Protein AF-A0A433DKD0-F1 (afdb_monomer_lite)

Sequence (111 aa):
MGQHSSKKPRVTKKVSLFDKPLIQPPNRQQMQEQEKEQKQKQGNTPEVEPVPKGFKWIDGRGFSEKGSPVYLLPNDGSESQRLNRQHYQIRNYHVPLKEELTKGIKVLDVG

Radius of gyration: 30.5 Å; chains: 1; bounding box: 46×85×73 Å

pLDDT: mean 72.17, std 15.8, range [44.5, 94.31]

Organism: NCBI:txid994334

Secondary structure (DSSP, 8-state):
----------------TT-----PPPPHHHHHHHHHHHHTS--------PPPTTEEEETTEEEETTS-TT-----SHHHHHHHHHHHHHH-----S-HHHHHTTPPP----

Foldseek 3Di:
DDDDDDDDDDDDDDDDPPPDDDDDDDDPVVVVVVVVVVVVPPPDPDPPPPDPPQWDDDPNFIDGVPDDPVDPFGPDPVRVVVVVCCCVPVVPDDDPCVVVVVVPDDDDDDD

Structure (mmCIF, N/CA/C/O backbone):
data_AF-A0A433DKD0-F1
#
_entry.id   AF-A0A433DKD0-F1
#
loop_
_atom_site.group_PDB
_atom_site.id
_atom_site.type_symbol
_atom_site.label_atom_id
_atom_site.label_alt_id
_atom_site.label_comp_id
_atom_site.label_asym_id
_atom_site.label_entity_id
_atom_site.label_seq_id
_atom_site.pdbx_PDB_ins_code
_atom_site.Cartn_x
_atom_site.Cartn_y
_atom_site.Cartn_z
_atom_site.occupancy
_atom_site.B_iso_or_equiv
_atom_site.auth_seq_id
_atom_site.auth_comp_id
_atom_site.auth_asym_id
_atom_site.auth_atom_id
_atom_site.pdbx_PDB_model_num
ATOM 1 N N . MET A 1 1 ? -6.361 70.705 -15.878 1.00 49.12 1 MET A N 1
ATOM 2 C CA . MET A 1 1 ? -5.985 69.274 -15.843 1.00 49.12 1 MET A CA 1
ATOM 3 C C . MET A 1 1 ? -7.259 68.437 -15.866 1.00 49.12 1 MET A C 1
ATOM 5 O O . MET A 1 1 ? -7.839 68.198 -14.819 1.00 49.12 1 MET A O 1
ATOM 9 N N . GLY A 1 2 ? -7.751 68.080 -17.054 1.00 44.69 2 GLY A N 1
ATOM 10 C CA . GLY A 1 2 ? -8.930 67.222 -17.219 1.00 44.69 2 GLY A CA 1
ATOM 11 C C . GLY A 1 2 ? -8.487 65.849 -17.708 1.00 44.69 2 GLY A C 1
ATOM 12 O O . GLY A 1 2 ? -7.881 65.748 -18.770 1.00 44.69 2 GLY A O 1
ATOM 13 N N . GLN A 1 3 ? -8.722 64.810 -16.909 1.00 53.78 3 GLN A N 1
ATOM 14 C CA . GLN A 1 3 ? -8.399 63.433 -17.272 1.00 53.78 3 GLN A CA 1
ATOM 15 C C . GLN A 1 3 ? -9.494 62.867 -18.184 1.00 53.78 3 GLN A C 1
ATOM 17 O O . GLN A 1 3 ? -10.642 62.742 -17.764 1.00 53.78 3 GLN A O 1
ATOM 22 N N . HIS A 1 4 ? -9.145 62.475 -19.408 1.00 44.50 4 HIS A N 1
ATOM 23 C CA . HIS A 1 4 ? -10.010 61.650 -20.250 1.00 44.50 4 HIS A CA 1
ATOM 24 C C . HIS A 1 4 ? -9.572 60.186 -20.133 1.00 44.50 4 HIS A C 1
ATOM 26 O O . HIS A 1 4 ? -8.650 59.738 -20.809 1.00 44.50 4 HIS A O 1
ATOM 32 N N . SER A 1 5 ? -10.234 59.437 -19.248 1.00 52.34 5 SER A N 1
ATOM 33 C CA . SER A 1 5 ? -10.123 57.977 -19.165 1.00 52.34 5 SER A CA 1
ATOM 34 C C . SER A 1 5 ? -11.212 57.344 -20.035 1.00 52.34 5 SER A C 1
ATOM 36 O O . SER A 1 5 ? -12.395 57.368 -19.694 1.00 52.34 5 SER A O 1
ATOM 38 N N . SER A 1 6 ? -10.821 56.818 -21.197 1.00 53.25 6 SER A N 1
ATOM 39 C CA . SER A 1 6 ? -11.704 56.079 -22.105 1.00 53.25 6 SER A CA 1
ATOM 40 C C . SER A 1 6 ? -11.842 54.628 -21.631 1.00 53.25 6 SER A C 1
ATOM 42 O O . SER A 1 6 ? -10.903 53.836 -21.727 1.00 53.25 6 SER A O 1
ATOM 44 N N . LYS A 1 7 ? -13.012 54.262 -21.094 1.00 59.44 7 LYS A N 1
ATOM 45 C CA . LYS A 1 7 ? -13.356 52.869 -20.766 1.00 59.44 7 LYS A CA 1
ATOM 46 C C . LYS A 1 7 ? -13.784 52.143 -22.047 1.00 59.44 7 LYS A C 1
ATOM 48 O O . LYS A 1 7 ? -14.834 52.449 -22.602 1.00 59.44 7 LYS A O 1
ATOM 53 N N . LYS A 1 8 ? -13.005 51.156 -22.503 1.00 55.88 8 LYS A N 1
ATOM 54 C CA . LYS A 1 8 ? -13.429 50.246 -23.585 1.00 55.88 8 LYS A CA 1
ATOM 55 C C . LYS A 1 8 ? -14.427 49.202 -23.050 1.00 55.88 8 LYS A C 1
ATOM 57 O O . LYS A 1 8 ? -14.201 48.678 -21.957 1.00 55.88 8 LYS A O 1
ATOM 62 N N . PRO A 1 9 ? -15.493 48.849 -23.791 1.00 51.94 9 PRO A N 1
ATOM 63 C CA . PRO A 1 9 ? -16.419 47.801 -23.378 1.00 51.94 9 PRO A CA 1
ATOM 64 C C . PRO A 1 9 ? -15.797 46.402 -23.518 1.00 51.94 9 PRO A C 1
ATOM 66 O O . PRO A 1 9 ? -15.112 46.090 -24.494 1.00 51.94 9 PRO A O 1
ATOM 69 N N . ARG A 1 10 ? -16.058 45.541 -22.528 1.00 52.81 10 ARG A N 1
ATOM 70 C CA . ARG A 1 10 ? -15.652 44.129 -22.503 1.00 52.81 10 ARG A CA 1
ATOM 71 C C . ARG A 1 10 ? -16.623 43.315 -23.361 1.00 52.81 10 ARG A C 1
ATOM 73 O O . ARG A 1 10 ? -17.770 43.122 -22.971 1.00 52.81 10 ARG A O 1
ATOM 80 N N . VAL A 1 11 ? -16.167 42.829 -24.513 1.00 54.38 11 VAL A N 1
ATOM 81 C CA . VAL A 1 11 ? -16.941 41.906 -25.358 1.00 54.38 11 VAL A CA 1
ATOM 82 C C . VAL A 1 11 ? -17.010 40.546 -24.661 1.00 54.38 11 VAL A C 1
ATOM 84 O O . VAL A 1 11 ? -16.001 39.854 -24.528 1.00 54.38 11 VAL A O 1
ATOM 87 N N . THR A 1 12 ? -18.193 40.154 -24.197 1.00 58.81 12 THR A N 1
ATOM 88 C CA . THR A 1 12 ? -18.460 38.799 -23.707 1.00 58.81 12 THR A CA 1
ATOM 89 C C . THR A 1 12 ? -18.796 37.900 -24.894 1.00 58.81 12 THR A C 1
ATOM 91 O O . THR A 1 12 ? -19.854 38.013 -25.509 1.00 58.81 12 THR A O 1
ATOM 94 N N . LYS A 1 13 ? -17.885 36.984 -25.240 1.00 55.06 13 LYS A N 1
ATOM 95 C CA . LYS A 1 13 ? -18.185 35.908 -26.190 1.00 55.06 13 LYS A CA 1
ATOM 96 C C . LYS A 1 13 ? -19.106 34.902 -25.496 1.00 55.06 13 LYS A C 1
ATOM 98 O O . LYS A 1 13 ? -18.663 34.170 -24.616 1.00 55.06 13 LYS A O 1
ATOM 103 N N . LYS A 1 14 ? -20.387 34.877 -25.873 1.00 53.19 14 LYS A N 1
ATOM 104 C CA . LYS A 1 14 ? -21.274 33.746 -25.579 1.00 53.19 14 LYS A CA 1
ATOM 105 C C . LYS A 1 14 ? -20.797 32.571 -26.433 1.00 53.19 14 LYS A C 1
ATOM 107 O O . LYS A 1 14 ? -20.868 32.647 -27.654 1.00 53.19 14 LYS A O 1
ATOM 112 N N . VAL A 1 15 ? -20.259 31.528 -25.808 1.00 54.62 15 VAL A N 1
ATOM 113 C CA . VAL A 1 15 ? -19.904 30.283 -26.502 1.00 54.62 15 VAL A CA 1
ATOM 114 C C . VAL A 1 15 ? -21.176 29.440 -26.576 1.00 54.62 15 VAL A C 1
ATOM 116 O O . VAL A 1 15 ? -21.682 29.001 -25.543 1.00 54.62 15 VAL A O 1
ATOM 119 N N . SER A 1 16 ? -21.740 29.283 -27.775 1.00 56.78 16 SER A N 1
ATOM 120 C CA . SER A 1 16 ? -22.845 28.360 -28.044 1.00 56.78 16 SER A CA 1
ATOM 121 C C . SER A 1 16 ? -22.361 26.927 -27.823 1.00 56.78 16 SER A C 1
ATOM 123 O O . SER A 1 16 ? -21.366 26.487 -28.390 1.00 56.78 16 SER A O 1
ATOM 125 N N . LEU A 1 17 ? -23.063 26.183 -26.968 1.00 57.97 17 LEU A N 1
ATOM 126 C CA . LEU A 1 17 ? -22.712 24.809 -26.584 1.00 57.97 17 LEU A CA 1
ATOM 127 C C . LEU A 1 17 ? -23.030 23.767 -27.684 1.00 57.97 17 LEU A C 1
ATOM 129 O O . LEU A 1 17 ? -22.804 22.578 -27.479 1.00 57.97 17 LEU A O 1
ATOM 133 N N . PHE A 1 18 ? -23.549 24.197 -28.838 1.00 57.91 18 PHE A N 1
ATOM 134 C CA . PHE A 1 18 ? -24.193 23.322 -29.825 1.00 57.91 18 PHE A CA 1
ATOM 135 C C . PHE A 1 18 ? -23.480 23.190 -31.178 1.00 57.91 18 PHE A C 1
ATOM 137 O O . PHE A 1 18 ? -23.985 22.486 -32.043 1.00 57.91 18 PHE A O 1
ATOM 144 N N . ASP A 1 19 ? -22.276 23.743 -31.338 1.00 54.00 19 ASP A N 1
ATOM 145 C CA . ASP A 1 19 ? -21.507 23.639 -32.589 1.00 54.00 19 ASP A CA 1
ATOM 146 C C . ASP A 1 19 ? -20.319 22.668 -32.459 1.00 54.00 19 ASP A C 1
ATOM 148 O O . ASP A 1 19 ? -19.184 22.980 -32.818 1.00 54.00 19 ASP A O 1
ATOM 152 N N . LYS A 1 20 ? -20.549 21.475 -31.892 1.00 61.50 20 LYS A N 1
ATOM 153 C CA . LYS A 1 20 ? -19.544 20.400 -31.923 1.00 61.50 20 LYS A CA 1
ATOM 154 C C . LYS A 1 20 ? -19.708 19.608 -33.226 1.00 61.50 20 LYS A C 1
ATOM 156 O O . LYS A 1 20 ? -20.788 19.054 -33.433 1.00 61.50 20 LYS A O 1
ATOM 161 N N . PRO A 1 21 ? -18.684 19.508 -34.094 1.00 51.91 21 PRO A N 1
ATOM 162 C CA . PRO A 1 21 ? -18.783 18.671 -35.283 1.00 51.91 21 PRO A CA 1
ATOM 163 C C . PRO A 1 21 ? -18.950 17.204 -34.867 1.00 51.91 21 PRO A C 1
ATOM 165 O O . PRO A 1 21 ? -18.235 16.722 -33.985 1.00 51.91 21 PRO A O 1
ATOM 168 N N . LEU A 1 22 ? -19.891 16.495 -35.501 1.00 57.16 22 LEU A N 1
ATOM 169 C CA . LEU A 1 22 ? -19.981 15.040 -35.394 1.00 57.16 22 LEU A CA 1
ATOM 170 C C . LEU A 1 22 ? -18.659 14.440 -35.886 1.00 57.16 22 LEU A C 1
ATOM 172 O O . LEU A 1 22 ? -18.358 14.463 -37.079 1.00 57.16 22 LEU A O 1
ATOM 176 N N . ILE A 1 23 ? -17.866 13.922 -34.950 1.00 59.72 23 ILE A N 1
ATOM 177 C CA . ILE A 1 23 ? -16.663 13.147 -35.246 1.00 59.72 23 ILE A CA 1
ATOM 178 C C . ILE A 1 23 ? -17.138 11.871 -35.940 1.00 59.72 23 ILE A C 1
ATOM 180 O O . ILE A 1 23 ? -17.794 11.029 -35.327 1.00 59.72 23 ILE A O 1
ATOM 184 N N . GLN A 1 24 ? -16.862 11.760 -37.238 1.00 63.00 24 GLN A N 1
ATOM 185 C CA . GLN A 1 24 ? -17.152 10.546 -37.990 1.00 63.00 24 GLN A CA 1
ATOM 186 C C . GLN A 1 24 ? -16.276 9.408 -37.448 1.00 63.00 24 GLN A C 1
ATOM 188 O O . GLN A 1 24 ? -15.093 9.638 -37.173 1.00 63.00 24 GLN A O 1
ATOM 193 N N . PRO A 1 25 ? -16.823 8.191 -37.275 1.00 65.50 25 PRO A N 1
ATOM 194 C CA . PRO A 1 25 ? -16.010 7.048 -36.897 1.00 65.50 25 PRO A CA 1
ATOM 195 C C . PRO A 1 25 ? -14.946 6.793 -37.980 1.00 65.50 25 PRO A C 1
ATOM 197 O O . PRO A 1 25 ? -15.237 6.947 -39.170 1.00 65.50 25 PRO A O 1
ATOM 200 N N . PRO A 1 26 ? -13.714 6.424 -37.591 1.00 60.62 26 PRO A N 1
ATOM 201 C CA . PRO A 1 26 ? -12.634 6.187 -38.536 1.00 60.62 26 PRO A CA 1
ATOM 202 C C . PRO A 1 26 ? -13.001 5.071 -39.516 1.00 60.62 26 PRO A C 1
ATOM 204 O O . PRO A 1 26 ? -13.633 4.070 -39.166 1.00 60.62 26 PRO A O 1
ATOM 207 N N . ASN A 1 27 ? -12.608 5.266 -40.773 1.00 70.06 27 ASN A N 1
ATOM 208 C CA . ASN A 1 27 ? -12.952 4.370 -41.870 1.00 70.06 27 ASN A CA 1
ATOM 209 C C . ASN A 1 27 ? -12.287 2.995 -41.654 1.00 70.06 27 ASN A C 1
ATOM 211 O O . ASN A 1 27 ? -11.148 2.928 -41.201 1.00 70.06 27 ASN A O 1
ATOM 215 N N . ARG A 1 28 ? -12.949 1.881 -42.007 1.00 62.72 28 ARG A N 1
ATOM 216 C CA . ARG A 1 28 ? -12.452 0.501 -41.758 1.00 62.72 28 ARG A CA 1
ATOM 217 C C . ARG A 1 28 ? -11.028 0.246 -42.291 1.00 62.72 28 ARG A C 1
ATOM 219 O O . ARG A 1 28 ? -10.301 -0.557 -41.719 1.00 62.72 28 ARG A O 1
ATOM 226 N N . GLN A 1 29 ? -10.623 0.946 -43.349 1.00 61.75 29 GLN A N 1
ATOM 227 C CA . GLN A 1 29 ? -9.260 0.892 -43.891 1.00 61.75 29 GLN A CA 1
ATOM 228 C C . GLN A 1 29 ? -8.218 1.512 -42.937 1.00 61.75 29 GLN A C 1
ATOM 230 O O . GLN A 1 29 ? -7.140 0.953 -42.774 1.00 61.75 29 GLN A O 1
ATOM 235 N N . GLN A 1 30 ? -8.577 2.576 -42.210 1.00 58.97 30 GLN A N 1
ATOM 236 C CA . GLN A 1 30 ? -7.729 3.202 -41.187 1.00 58.97 30 GLN A CA 1
ATOM 237 C C . GLN A 1 30 ? -7.571 2.306 -39.950 1.00 58.97 30 GLN A C 1
ATOM 239 O O . GLN A 1 30 ? -6.510 2.302 -39.336 1.00 58.97 30 GLN A O 1
ATOM 244 N N . MET A 1 31 ? -8.580 1.490 -39.613 1.00 55.66 31 MET A N 1
ATOM 245 C CA . MET A 1 31 ? -8.424 0.478 -38.557 1.00 55.66 31 MET A CA 1
ATOM 246 C C . MET A 1 31 ? -7.436 -0.627 -38.954 1.00 55.66 31 MET A C 1
ATOM 248 O O . MET A 1 31 ? -6.692 -1.104 -38.107 1.00 55.66 31 MET A O 1
ATOM 252 N N . GLN A 1 32 ? -7.385 -1.005 -40.237 1.00 57.97 32 GLN A N 1
ATOM 253 C CA . GLN A 1 32 ? -6.463 -2.040 -40.722 1.00 57.97 32 GLN A CA 1
ATOM 254 C C . GLN A 1 32 ? -5.018 -1.539 -40.845 1.00 57.97 32 GLN A C 1
ATOM 256 O O . GLN A 1 32 ? -4.085 -2.310 -40.619 1.00 57.97 32 GLN A O 1
ATOM 261 N N . GLU A 1 33 ? -4.811 -0.262 -41.171 1.00 57.91 33 GLU A N 1
ATOM 262 C CA . GLU A 1 33 ? -3.482 0.364 -41.124 1.00 57.91 33 GLU A CA 1
ATOM 263 C C . GLU A 1 33 ? -2.990 0.536 -39.682 1.00 57.91 33 GLU A C 1
ATOM 265 O O . GLU A 1 33 ? -1.841 0.204 -39.399 1.00 57.91 33 GLU A O 1
ATOM 270 N N . GLN A 1 34 ? -3.869 0.917 -38.747 1.00 53.72 34 GLN A N 1
ATOM 271 C CA . GLN A 1 34 ? -3.539 0.960 -37.317 1.00 53.72 34 GLN A CA 1
ATOM 272 C C . GLN A 1 34 ? -3.262 -0.435 -36.737 1.00 53.72 34 GLN A C 1
ATOM 274 O O . GLN A 1 34 ? -2.346 -0.584 -35.931 1.00 53.72 34 GLN A O 1
ATOM 279 N N . GLU A 1 35 ? -3.982 -1.475 -37.171 1.00 56.78 35 GLU A N 1
ATOM 280 C CA . GLU A 1 35 ? -3.660 -2.862 -36.812 1.00 56.78 35 GLU A CA 1
ATOM 281 C C . GLU A 1 35 ? -2.332 -3.321 -37.423 1.00 56.78 35 GLU A C 1
ATOM 283 O O . GLU A 1 35 ? -1.578 -4.022 -36.752 1.00 56.78 35 GLU A O 1
ATOM 288 N N . LYS A 1 36 ? -1.990 -2.918 -38.656 1.00 53.53 36 LYS A N 1
ATOM 289 C CA . LYS A 1 36 ? -0.690 -3.246 -39.269 1.00 53.53 36 LYS A CA 1
ATOM 290 C C . LYS A 1 36 ? 0.480 -2.528 -38.593 1.00 53.53 36 LYS A C 1
ATOM 292 O O . LYS A 1 36 ? 1.504 -3.171 -38.374 1.00 53.53 36 LYS A O 1
ATOM 297 N N . GLU A 1 37 ? 0.325 -1.268 -38.187 1.00 51.81 37 GLU A N 1
ATOM 298 C CA . GLU A 1 37 ? 1.336 -0.563 -37.383 1.00 51.81 37 GLU A CA 1
ATOM 299 C C . GLU A 1 37 ? 1.446 -1.123 -35.956 1.00 51.81 37 GLU A C 1
ATOM 301 O O . GLU A 1 37 ? 2.547 -1.204 -35.407 1.00 51.81 37 GLU A O 1
ATOM 306 N N . GLN A 1 38 ? 0.342 -1.581 -35.355 1.00 50.50 38 GLN A N 1
ATOM 307 C CA . GLN A 1 38 ? 0.379 -2.245 -34.046 1.00 50.50 38 GLN A CA 1
ATOM 308 C C . GLN A 1 38 ? 0.978 -3.656 -34.115 1.00 50.50 38 GLN A C 1
ATOM 310 O O . GLN A 1 38 ? 1.652 -4.078 -33.174 1.00 50.50 38 GLN A O 1
ATOM 315 N N . LYS A 1 39 ? 0.832 -4.373 -35.237 1.00 47.69 39 LYS A N 1
ATOM 316 C CA . LYS A 1 39 ? 1.421 -5.710 -35.420 1.00 47.69 39 LYS A CA 1
ATOM 317 C C . LYS A 1 39 ? 2.918 -5.692 -35.749 1.00 47.69 39 LYS A C 1
ATOM 319 O O . LYS A 1 39 ? 3.558 -6.736 -35.679 1.00 47.69 39 LYS A O 1
ATOM 324 N N . GLN A 1 40 ? 3.496 -4.527 -36.047 1.00 46.12 40 GLN A N 1
ATOM 325 C CA . GLN A 1 40 ? 4.934 -4.353 -36.298 1.00 46.12 40 GLN A CA 1
ATOM 326 C C . GLN A 1 40 ? 5.742 -3.903 -35.067 1.00 46.12 40 GLN A C 1
ATOM 328 O O . GLN A 1 40 ? 6.932 -3.622 -35.183 1.00 46.12 40 GLN A O 1
ATOM 333 N N . LYS A 1 41 ? 5.133 -3.888 -33.870 1.00 49.94 41 LYS A N 1
ATOM 334 C CA . LYS A 1 41 ? 5.821 -3.639 -32.586 1.00 49.94 41 LYS A CA 1
ATOM 335 C C . LYS A 1 41 ? 5.892 -4.871 -31.676 1.00 49.94 41 LYS A C 1
ATOM 337 O O . LYS A 1 41 ? 5.930 -4.741 -30.458 1.00 49.94 41 LYS A O 1
ATOM 342 N N . GLN A 1 42 ? 5.919 -6.072 -32.248 1.00 47.91 42 GLN A N 1
ATOM 343 C CA . GLN A 1 42 ? 6.221 -7.305 -31.515 1.00 47.91 42 GLN A CA 1
ATOM 344 C C . GLN A 1 42 ? 7.372 -8.025 -32.206 1.00 47.91 42 GLN A C 1
ATOM 346 O O . GLN A 1 42 ? 7.186 -8.847 -33.095 1.00 47.91 42 GLN A O 1
ATOM 351 N N . GLY A 1 43 ? 8.582 -7.639 -31.821 1.00 48.41 43 GLY A N 1
ATOM 352 C CA . GLY A 1 43 ? 9.811 -8.194 -32.370 1.00 48.41 43 GLY A CA 1
ATOM 353 C C . GLY A 1 43 ? 11.042 -7.429 -31.916 1.00 48.41 43 GLY A C 1
ATOM 354 O O . GLY A 1 43 ? 11.954 -7.228 -32.702 1.00 48.41 43 GLY A O 1
ATOM 355 N N . ASN A 1 44 ? 11.050 -6.950 -30.674 1.00 49.47 44 ASN A N 1
ATOM 356 C CA . ASN A 1 44 ? 12.287 -6.535 -30.039 1.00 49.47 44 ASN A CA 1
ATOM 357 C C . ASN A 1 44 ? 12.279 -7.181 -28.663 1.00 49.47 44 ASN A C 1
ATOM 359 O O . ASN A 1 44 ? 11.623 -6.689 -27.748 1.00 49.47 44 ASN A O 1
ATOM 363 N N . THR A 1 45 ? 12.901 -8.352 -28.557 1.00 55.56 45 THR A N 1
ATOM 364 C CA . THR A 1 45 ? 13.318 -8.890 -27.266 1.00 55.56 45 THR A CA 1
ATOM 365 C C . THR A 1 45 ? 14.244 -7.822 -26.692 1.00 55.56 45 THR A C 1
ATOM 367 O O . THR A 1 45 ? 15.306 -7.618 -27.282 1.00 55.56 45 THR A O 1
ATOM 370 N N . PRO A 1 46 ? 13.860 -7.062 -25.647 1.00 57.91 46 PRO A N 1
ATOM 371 C CA . PRO A 1 46 ? 14.831 -6.192 -25.017 1.00 57.91 46 PRO A CA 1
ATOM 372 C C . PRO A 1 46 ? 15.939 -7.117 -24.535 1.00 57.91 46 PRO A C 1
ATOM 374 O O . PRO A 1 46 ? 15.668 -8.121 -23.873 1.00 57.91 46 PRO A O 1
ATOM 377 N N . GLU A 1 47 ? 17.159 -6.827 -24.967 1.00 60.41 47 GLU A N 1
ATOM 378 C CA . GLU A 1 47 ? 18.373 -7.361 -24.377 1.00 60.41 47 GLU A CA 1
ATOM 379 C C . GLU A 1 47 ? 18.173 -7.335 -22.860 1.00 60.41 47 GLU A C 1
ATOM 381 O O . GLU A 1 47 ? 17.973 -6.273 -22.267 1.00 60.41 47 GLU A O 1
ATOM 386 N N . VAL A 1 48 ? 18.010 -8.525 -22.271 1.00 63.75 48 VAL A N 1
ATOM 387 C CA . VAL A 1 48 ? 17.643 -8.662 -20.865 1.00 63.75 48 VAL A CA 1
ATOM 388 C C . VAL A 1 48 ? 18.882 -8.255 -20.094 1.00 63.75 48 VAL A C 1
ATOM 390 O O . VAL A 1 48 ? 19.768 -9.077 -19.869 1.00 63.75 48 VAL A O 1
ATOM 393 N N . GLU A 1 49 ? 18.953 -6.971 -19.747 1.00 68.88 49 GLU A N 1
ATOM 394 C CA . GLU A 1 49 ? 19.903 -6.443 -18.776 1.00 68.88 49 GLU A CA 1
ATOM 395 C C . GLU A 1 49 ? 19.981 -7.449 -17.623 1.00 68.88 49 GLU A C 1
ATOM 397 O O . GLU A 1 49 ? 18.934 -7.816 -17.063 1.00 68.88 49 GLU A O 1
ATOM 402 N N . PRO A 1 50 ? 21.177 -7.979 -17.314 1.00 75.50 50 PRO A N 1
ATOM 403 C CA . PRO A 1 50 ? 21.305 -9.053 -16.353 1.00 75.50 50 PRO A CA 1
ATOM 404 C C . PRO A 1 50 ? 20.728 -8.578 -15.026 1.00 75.50 50 PRO A C 1
ATOM 406 O O . PRO A 1 50 ? 21.186 -7.600 -14.431 1.00 75.50 50 PRO A O 1
ATOM 409 N N . VAL A 1 51 ? 19.679 -9.270 -14.581 1.00 74.69 51 VAL A N 1
ATOM 410 C CA .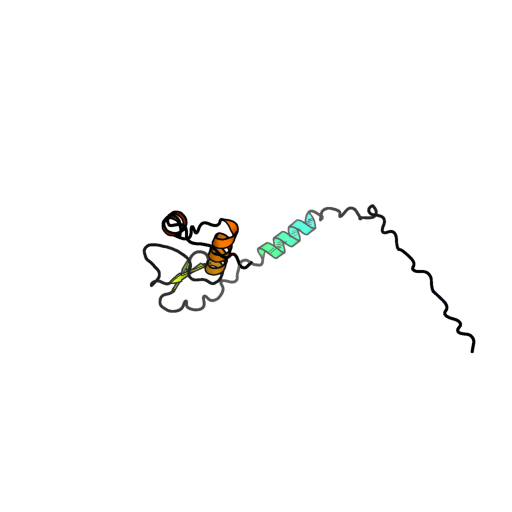 VAL A 1 51 ? 19.005 -8.945 -13.328 1.00 74.69 51 VAL A CA 1
ATOM 411 C C . VAL A 1 51 ? 20.052 -8.981 -12.213 1.00 74.69 51 VAL A C 1
ATOM 413 O O . VAL A 1 51 ? 20.814 -9.952 -12.140 1.00 74.69 51 VAL A O 1
ATOM 416 N N . PRO A 1 52 ? 20.133 -7.949 -11.351 1.00 81.06 52 PRO A N 1
ATOM 417 C CA . PRO A 1 52 ? 21.091 -7.942 -10.259 1.00 81.06 52 PRO A CA 1
ATOM 418 C C . PRO A 1 52 ? 20.995 -9.229 -9.439 1.00 81.06 52 PRO A C 1
ATOM 420 O O . PRO A 1 52 ? 19.901 -9.728 -9.168 1.00 81.06 52 PRO A O 1
ATOM 423 N N . LYS A 1 53 ? 22.145 -9.775 -9.034 1.00 83.62 53 LYS A N 1
ATOM 424 C CA . LYS A 1 53 ? 22.208 -11.035 -8.284 1.00 83.62 53 LYS A CA 1
ATOM 425 C C . LYS A 1 53 ? 21.281 -10.984 -7.062 1.00 83.62 53 LYS A C 1
ATOM 427 O O . LYS A 1 53 ? 21.402 -10.085 -6.231 1.00 83.62 53 LYS A O 1
ATOM 432 N N . GLY A 1 54 ? 20.393 -11.970 -6.941 1.00 86.00 54 GLY A N 1
ATOM 433 C CA . GLY A 1 54 ? 19.404 -12.041 -5.862 1.00 86.00 54 GLY A CA 1
ATOM 434 C C . GLY A 1 54 ? 18.073 -11.349 -6.167 1.00 86.00 54 GLY A C 1
ATOM 435 O O . GLY A 1 54 ? 17.275 -11.153 -5.249 1.00 86.00 54 GLY A O 1
ATOM 436 N N . PHE A 1 55 ? 17.825 -10.975 -7.424 1.00 85.81 55 PHE A N 1
ATOM 437 C CA . PHE A 1 55 ? 16.535 -10.489 -7.901 1.00 85.81 55 PHE A CA 1
ATOM 438 C C . PHE A 1 55 ? 16.051 -11.307 -9.100 1.00 85.81 55 PHE A C 1
ATOM 440 O O . PHE A 1 55 ? 16.842 -11.820 -9.888 1.00 85.81 55 PHE A O 1
ATOM 447 N N . LYS A 1 56 ? 14.730 -11.400 -9.246 1.00 88.94 56 LYS A N 1
ATOM 448 C CA . LYS A 1 56 ? 14.050 -12.047 -10.368 1.00 88.94 56 LYS A CA 1
ATOM 449 C C . LYS A 1 56 ? 12.916 -11.165 -10.878 1.00 88.94 56 LYS A C 1
ATOM 451 O O . LYS A 1 56 ? 12.207 -10.545 -10.086 1.00 88.94 56 LYS A O 1
ATOM 456 N N . TRP A 1 57 ? 12.728 -11.141 -12.192 1.00 87.44 57 TRP A N 1
ATOM 457 C CA . TRP A 1 57 ? 11.543 -10.553 -12.811 1.00 87.44 57 TRP A CA 1
ATOM 458 C C . TRP A 1 57 ? 10.485 -11.639 -12.994 1.00 87.44 57 TRP A C 1
ATOM 460 O O . TRP A 1 57 ? 10.767 -12.683 -13.576 1.00 87.44 57 TRP A O 1
ATOM 470 N N . ILE A 1 58 ? 9.276 -11.401 -12.493 1.00 87.62 58 ILE A N 1
ATOM 471 C CA . ILE A 1 58 ? 8.101 -12.249 -12.730 1.00 87.62 58 ILE A CA 1
ATOM 472 C C . ILE A 1 58 ? 7.002 -11.324 -13.238 1.00 87.62 58 ILE A C 1
ATOM 474 O O . ILE A 1 58 ? 6.678 -10.346 -12.568 1.00 87.62 58 ILE A O 1
ATOM 478 N N . ASP A 1 59 ? 6.473 -11.590 -14.431 1.00 86.00 59 ASP A N 1
ATOM 479 C CA . ASP A 1 59 ? 5.407 -10.797 -15.067 1.00 86.00 59 ASP A CA 1
ATOM 480 C C . ASP A 1 59 ? 5.684 -9.280 -15.090 1.00 86.00 59 ASP A C 1
ATOM 482 O O . ASP A 1 59 ? 4.809 -8.452 -14.841 1.00 86.00 59 ASP A O 1
ATOM 486 N N . GLY A 1 60 ? 6.942 -8.898 -15.344 1.00 86.56 60 GLY A N 1
ATOM 487 C CA . GLY A 1 60 ? 7.374 -7.493 -15.367 1.00 86.56 60 GLY A CA 1
ATOM 488 C C . GLY A 1 60 ? 7.472 -6.824 -13.989 1.00 86.56 60 GLY A C 1
ATOM 489 O O . GLY A 1 60 ? 7.686 -5.616 -13.908 1.00 86.56 60 GLY A O 1
ATOM 490 N N . ARG A 1 61 ? 7.333 -7.587 -12.900 1.00 88.94 61 ARG A N 1
ATOM 491 C CA . ARG A 1 61 ? 7.465 -7.129 -11.512 1.00 88.94 61 ARG A CA 1
ATOM 492 C C . ARG A 1 61 ? 8.753 -7.668 -10.898 1.00 88.94 61 ARG A C 1
ATOM 494 O O . ARG A 1 61 ? 9.136 -8.813 -11.143 1.00 88.94 61 ARG A O 1
ATOM 501 N N . GLY A 1 62 ? 9.438 -6.835 -10.123 1.00 88.88 62 GLY A N 1
ATOM 502 C CA . GLY A 1 62 ? 10.733 -7.186 -9.537 1.00 88.88 62 GLY A CA 1
ATOM 503 C C . GLY A 1 62 ? 10.551 -7.856 -8.183 1.00 88.88 62 GLY A C 1
ATOM 504 O O . GLY A 1 62 ? 9.841 -7.325 -7.337 1.00 88.88 62 GLY A O 1
ATOM 505 N N . PHE A 1 63 ? 11.203 -8.991 -7.947 1.00 89.88 63 PHE A N 1
ATOM 506 C CA . PHE A 1 63 ? 11.183 -9.703 -6.668 1.00 89.88 63 PHE A CA 1
ATOM 507 C C . PHE A 1 63 ? 12.603 -9.958 -6.182 1.00 89.88 63 PHE A C 1
ATOM 509 O O . PHE A 1 63 ? 13.457 -10.397 -6.948 1.00 89.88 63 PHE A O 1
ATOM 516 N N . SER A 1 64 ? 12.848 -9.733 -4.898 1.00 87.75 64 SER A N 1
ATOM 517 C CA . SER A 1 64 ? 14.082 -10.121 -4.226 1.00 87.75 64 SER A CA 1
ATOM 518 C C . SER A 1 64 ? 13.995 -11.577 -3.770 1.00 87.75 64 SER A C 1
ATOM 520 O O . SER A 1 64 ? 13.004 -11.991 -3.171 1.00 87.75 64 SER A O 1
ATOM 522 N N . GLU A 1 65 ? 15.054 -12.353 -3.986 1.00 83.94 65 GLU A N 1
ATOM 523 C CA . GLU A 1 65 ? 15.195 -13.704 -3.425 1.00 83.94 65 GLU A CA 1
ATOM 524 C C . GLU A 1 65 ? 15.295 -13.687 -1.897 1.00 83.94 65 GLU A C 1
ATOM 526 O O . GLU A 1 65 ? 14.902 -14.644 -1.239 1.00 83.94 65 GLU A O 1
ATOM 531 N N . LYS A 1 66 ? 15.779 -12.577 -1.324 1.00 84.44 66 LYS A N 1
ATOM 532 C CA . LYS A 1 66 ? 15.825 -12.345 0.127 1.00 84.44 66 LYS A CA 1
ATOM 533 C C . LYS A 1 66 ? 14.522 -11.754 0.676 1.00 8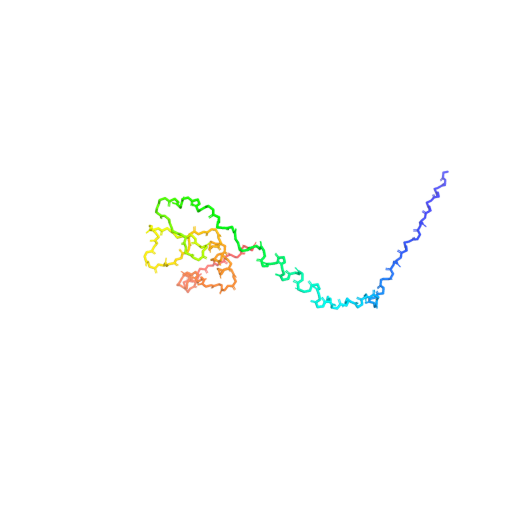4.44 66 LYS A C 1
ATOM 535 O O . LYS A 1 66 ? 14.489 -11.323 1.827 1.00 84.44 66 LYS A O 1
ATOM 540 N N . GLY A 1 67 ? 13.478 -11.668 -0.150 1.00 77.44 67 GLY A N 1
ATOM 541 C CA . GLY A 1 67 ? 12.168 -11.178 0.257 1.00 77.44 67 GLY A CA 1
ATOM 542 C C . GLY A 1 67 ? 11.553 -12.021 1.377 1.00 77.44 67 GLY A C 1
ATOM 543 O O . GLY A 1 67 ? 11.990 -13.134 1.666 1.00 77.44 67 GLY A O 1
ATOM 544 N N . SER A 1 68 ? 10.517 -11.481 2.019 1.00 75.44 68 SER A N 1
ATOM 545 C CA . SER A 1 68 ? 9.792 -12.214 3.058 1.00 75.44 68 SER A CA 1
ATOM 546 C C . SER A 1 68 ? 9.188 -13.501 2.476 1.00 75.44 68 SER A C 1
ATOM 548 O O . SER A 1 68 ? 8.415 -13.410 1.522 1.00 75.44 68 SER A O 1
ATOM 550 N N . PRO A 1 69 ? 9.454 -14.689 3.053 1.00 74.75 69 PRO A N 1
ATOM 551 C CA . PRO A 1 69 ? 8.834 -15.930 2.588 1.00 74.75 69 PRO A CA 1
ATOM 552 C C . PRO A 1 69 ? 7.325 -15.958 2.871 1.00 74.75 69 PRO A C 1
ATOM 554 O O . PRO A 1 69 ? 6.597 -16.735 2.264 1.00 74.75 69 PRO A O 1
ATOM 557 N N . VAL A 1 70 ? 6.856 -15.108 3.792 1.00 79.94 70 VAL A N 1
ATOM 558 C CA . VAL A 1 70 ? 5.446 -15.016 4.187 1.00 79.94 70 VAL A CA 1
ATOM 559 C C . VAL A 1 70 ? 4.629 -14.239 3.154 1.00 79.94 70 VAL A C 1
ATOM 561 O O . VAL A 1 70 ? 3.457 -14.541 2.947 1.00 79.94 70 VAL A O 1
ATOM 564 N N . TYR A 1 71 ? 5.235 -13.252 2.485 1.00 76.38 71 TYR A N 1
ATOM 565 C CA . TYR A 1 71 ? 4.527 -12.369 1.562 1.00 76.38 71 TYR A CA 1
ATOM 566 C C . TYR A 1 71 ? 5.267 -12.256 0.233 1.00 76.38 71 TYR A C 1
ATOM 568 O O . TYR A 1 71 ? 6.309 -11.609 0.135 1.00 76.38 71 TYR A O 1
ATOM 576 N N . LEU A 1 72 ? 4.667 -12.834 -0.808 1.00 82.31 72 LEU A N 1
ATOM 577 C CA . LEU A 1 72 ? 5.134 -12.773 -2.195 1.00 82.31 72 LEU A CA 1
ATOM 578 C C . LEU A 1 72 ? 4.807 -11.413 -2.831 1.00 82.31 72 LEU A C 1
ATOM 580 O O . LEU A 1 72 ? 4.111 -11.335 -3.842 1.00 82.31 72 LEU A O 1
ATOM 584 N N . LEU A 1 73 ? 5.266 -10.328 -2.212 1.00 88.56 73 LEU A N 1
ATOM 585 C CA . LEU A 1 73 ? 5.065 -8.983 -2.738 1.00 88.56 73 LEU A CA 1
ATOM 586 C C . LEU A 1 73 ? 6.248 -8.567 -3.618 1.00 88.56 73 LEU A C 1
ATOM 588 O O . LEU A 1 73 ? 7.400 -8.778 -3.225 1.00 88.56 73 LEU A O 1
ATOM 592 N N . PRO A 1 74 ? 5.984 -7.940 -4.777 1.00 90.62 74 PRO A N 1
ATOM 593 C CA . PRO A 1 74 ? 7.026 -7.296 -5.559 1.00 90.62 74 PRO A CA 1
ATOM 594 C C . PRO A 1 74 ? 7.782 -6.240 -4.741 1.00 90.62 74 PRO A C 1
ATOM 596 O O . PRO A 1 74 ? 7.217 -5.555 -3.890 1.00 90.62 74 PRO A O 1
ATOM 599 N N . ASN A 1 75 ? 9.067 -6.065 -5.029 1.00 88.50 75 ASN A N 1
ATOM 600 C CA . ASN A 1 75 ? 9.949 -5.080 -4.402 1.00 88.50 75 ASN A CA 1
ATOM 601 C C . ASN A 1 75 ? 10.222 -3.875 -5.317 1.00 88.50 75 ASN A C 1
ATOM 603 O O . ASN A 1 75 ? 11.289 -3.270 -5.249 1.00 88.50 75 ASN A O 1
ATOM 607 N N . ASP A 1 76 ? 9.272 -3.533 -6.186 1.00 86.88 76 ASP A N 1
ATOM 608 C CA . ASP A 1 76 ? 9.370 -2.385 -7.086 1.00 86.88 76 ASP A CA 1
ATOM 609 C C . ASP A 1 76 ? 8.655 -1.137 -6.541 1.00 86.88 76 ASP A C 1
ATOM 611 O O . ASP A 1 76 ? 7.828 -1.188 -5.628 1.00 86.88 76 ASP A O 1
ATOM 615 N N . GLY A 1 77 ? 8.971 0.023 -7.125 1.00 88.75 77 GLY A N 1
ATOM 616 C CA . GLY A 1 77 ? 8.353 1.295 -6.739 1.00 88.75 77 GLY A CA 1
ATOM 617 C C . GLY A 1 77 ? 6.850 1.365 -7.031 1.00 88.75 77 GLY A C 1
ATOM 618 O O . GLY A 1 77 ? 6.137 2.162 -6.426 1.00 88.75 77 GLY A O 1
ATOM 619 N N . SER A 1 78 ? 6.335 0.530 -7.935 1.00 90.00 78 SER A N 1
ATOM 620 C CA . SER A 1 78 ? 4.897 0.482 -8.209 1.00 90.00 78 SER A CA 1
ATOM 621 C C . SER A 1 78 ? 4.127 -0.162 -7.053 1.00 90.00 78 SER A C 1
ATOM 623 O O . SER A 1 78 ? 3.031 0.295 -6.712 1.00 90.00 78 SER A O 1
ATOM 625 N N . GLU A 1 79 ? 4.722 -1.164 -6.396 1.00 91.94 79 GLU A N 1
ATOM 626 C CA . GLU A 1 79 ? 4.132 -1.844 -5.247 1.00 91.94 79 GLU A CA 1
ATOM 627 C C . GLU A 1 79 ? 4.063 -0.936 -4.027 1.00 91.94 79 GLU A C 1
ATOM 629 O O . GLU A 1 79 ? 3.021 -0.866 -3.375 1.00 91.94 79 GLU A O 1
ATOM 634 N N . SER A 1 80 ? 5.123 -0.170 -3.755 1.00 89.94 80 SER A N 1
ATOM 635 C CA . SER A 1 80 ? 5.117 0.789 -2.646 1.00 89.94 80 SER A CA 1
ATOM 636 C C . SER A 1 80 ? 4.012 1.834 -2.819 1.00 89.94 80 SER A C 1
ATOM 638 O O . SER A 1 80 ? 3.253 2.105 -1.888 1.00 89.94 80 SER A O 1
ATOM 640 N N . GLN A 1 81 ? 3.827 2.354 -4.035 1.00 92.56 81 GLN A N 1
ATOM 641 C CA . GLN A 1 81 ? 2.725 3.264 -4.336 1.00 92.56 81 GLN A CA 1
ATOM 642 C C . GLN A 1 81 ? 1.356 2.590 -4.221 1.00 92.56 81 GLN A C 1
ATOM 644 O O . GLN A 1 81 ? 0.411 3.213 -3.736 1.00 92.56 81 GLN A O 1
ATOM 649 N N . ARG A 1 82 ? 1.216 1.336 -4.672 1.00 93.06 82 ARG A N 1
ATOM 650 C CA . ARG A 1 82 ? -0.035 0.573 -4.559 1.00 93.06 82 ARG A CA 1
ATOM 651 C C . ARG A 1 82 ? -0.424 0.387 -3.094 1.00 93.06 82 ARG A C 1
ATOM 653 O O . ARG A 1 82 ? -1.577 0.642 -2.758 1.00 93.06 82 ARG A O 1
ATOM 660 N N . LEU A 1 83 ? 0.524 0.003 -2.239 1.00 90.06 83 LEU A N 1
ATOM 661 C CA . LEU A 1 83 ? 0.322 -0.145 -0.795 1.00 90.06 83 LEU A CA 1
ATOM 662 C C . LEU A 1 83 ? -0.028 1.190 -0.134 1.00 90.06 83 LEU A C 1
ATOM 664 O O . LEU A 1 83 ? -0.966 1.249 0.658 1.00 90.06 83 LEU A O 1
ATOM 668 N N . ASN A 1 84 ? 0.647 2.276 -0.518 1.00 90.94 84 ASN A N 1
ATOM 669 C CA . ASN A 1 84 ? 0.336 3.610 -0.010 1.00 90.94 84 ASN A CA 1
ATOM 670 C C . ASN A 1 84 ? -1.077 4.064 -0.414 1.00 90.94 84 ASN A C 1
ATOM 672 O O . ASN A 1 84 ? -1.851 4.538 0.414 1.00 90.94 84 ASN A O 1
ATOM 676 N N . ARG A 1 85 ? -1.469 3.853 -1.678 1.00 91.25 85 ARG A N 1
ATOM 677 C CA . ARG A 1 85 ? -2.841 4.128 -2.138 1.00 91.25 85 ARG A CA 1
ATOM 678 C C . ARG A 1 85 ? -3.857 3.280 -1.384 1.00 91.25 85 ARG A C 1
ATOM 680 O O . ARG A 1 85 ? -4.850 3.815 -0.908 1.00 91.25 85 ARG A O 1
ATOM 687 N N . GLN A 1 86 ? -3.588 1.986 -1.226 1.00 90.88 86 GLN A N 1
ATOM 688 C CA . GLN A 1 86 ? -4.449 1.075 -0.479 1.00 90.88 86 GLN A CA 1
ATOM 689 C C . GLN A 1 86 ? -4.639 1.531 0.975 1.00 90.88 86 GLN A C 1
ATOM 691 O O . GLN A 1 86 ? -5.765 1.490 1.474 1.00 90.88 86 GLN A O 1
ATOM 696 N N . HIS A 1 87 ? -3.573 2.002 1.630 1.00 86.44 87 HIS A N 1
ATOM 697 C CA . HIS A 1 87 ? -3.621 2.528 2.993 1.00 86.44 87 HIS A CA 1
ATOM 698 C C . HIS A 1 87 ? -4.620 3.687 3.121 1.00 86.44 87 HIS A C 1
ATOM 700 O O . HIS A 1 87 ? -5.500 3.634 3.978 1.00 86.44 87 HIS A O 1
ATOM 706 N N . TYR A 1 88 ? -4.555 4.681 2.232 1.00 84.44 88 TYR A N 1
ATOM 707 C CA . TYR A 1 88 ? -5.429 5.858 2.314 1.00 84.44 88 TYR A CA 1
ATOM 708 C C . TYR A 1 88 ? -6.834 5.642 1.738 1.00 84.44 88 TYR A C 1
ATOM 710 O O . TYR A 1 88 ? -7.788 6.253 2.218 1.00 84.44 88 TYR A O 1
ATOM 718 N N . GLN A 1 89 ? -6.981 4.781 0.728 1.00 89.38 89 GLN A N 1
ATOM 719 C CA . GLN A 1 89 ? -8.263 4.551 0.053 1.00 89.38 89 GLN A CA 1
ATOM 720 C C . GLN A 1 89 ? -9.158 3.578 0.815 1.00 89.38 89 GLN A C 1
ATOM 722 O O . GLN A 1 89 ? -10.344 3.843 0.981 1.00 89.38 89 GLN A O 1
ATOM 727 N N . ILE A 1 90 ? -8.601 2.450 1.262 1.00 84.75 90 ILE A N 1
ATOM 728 C CA . ILE A 1 90 ? -9.382 1.366 1.878 1.00 84.75 90 ILE A CA 1
ATOM 729 C C . ILE A 1 90 ? -9.309 1.446 3.411 1.00 84.75 90 ILE A C 1
ATOM 731 O O . ILE A 1 90 ? -10.134 0.855 4.096 1.00 84.75 90 ILE A O 1
ATOM 735 N N . ARG A 1 91 ? -8.364 2.225 3.967 1.00 77.31 91 ARG A N 1
ATOM 736 C CA . ARG A 1 91 ? -8.156 2.374 5.420 1.00 77.31 91 ARG A CA 1
ATOM 737 C C . ARG A 1 91 ? -8.046 1.023 6.133 1.00 77.31 91 ARG A C 1
ATOM 739 O O . ARG A 1 91 ? -8.547 0.843 7.234 1.00 77.31 91 ARG A O 1
ATOM 746 N N . ASN A 1 92 ? -7.319 0.088 5.521 1.00 75.12 92 ASN A N 1
ATOM 747 C CA . ASN A 1 92 ? -7.090 -1.256 6.068 1.00 75.12 92 ASN A CA 1
ATOM 748 C C . ASN A 1 92 ? -6.255 -1.268 7.362 1.00 75.12 92 ASN A C 1
ATOM 750 O O . ASN A 1 92 ? -6.017 -2.329 7.933 1.00 75.12 92 ASN A O 1
ATOM 754 N N . TYR A 1 93 ? -5.767 -0.109 7.805 1.00 75.44 93 TYR A N 1
ATOM 755 C CA . TYR A 1 93 ? -5.004 0.026 9.031 1.00 75.44 93 TYR A CA 1
ATOM 756 C C . TYR A 1 93 ? -5.897 0.562 10.146 1.00 75.44 93 TYR A C 1
ATOM 758 O O . TYR A 1 93 ? -6.345 1.708 10.109 1.00 75.44 93 TYR A O 1
ATOM 766 N N . HIS A 1 94 ? -6.108 -0.268 11.162 1.00 78.12 94 HIS A N 1
ATOM 767 C CA . HIS A 1 94 ? -6.661 0.166 12.433 1.00 78.12 94 HIS A CA 1
ATOM 768 C C . HIS A 1 94 ? -5.503 0.417 13.392 1.00 78.12 94 HIS A C 1
ATOM 770 O O . HIS A 1 94 ? -4.772 -0.511 13.739 1.00 78.12 94 HIS A O 1
ATOM 776 N N . VAL A 1 95 ? -5.336 1.669 13.822 1.00 79.25 95 VAL A N 1
ATOM 777 C CA . VAL A 1 95 ? -4.378 1.988 14.883 1.00 79.25 95 VAL A CA 1
ATOM 778 C C . VAL A 1 95 ? -4.809 1.222 16.143 1.00 79.25 95 VAL A C 1
ATOM 780 O O . VAL A 1 95 ? -5.995 1.281 16.490 1.00 79.25 95 VAL A O 1
ATOM 783 N N . PRO A 1 96 ? -3.903 0.516 16.843 1.00 80.38 96 PRO A N 1
ATOM 784 C CA . PRO A 1 96 ? -4.232 -0.216 18.063 1.00 80.38 96 PRO A CA 1
ATOM 785 C C . PRO A 1 96 ? -4.404 0.745 19.252 1.00 80.38 96 PRO A C 1
ATOM 787 O O . PRO A 1 96 ? -3.684 0.656 20.229 1.00 80.38 96 PRO A O 1
ATOM 790 N N . LEU A 1 97 ? -5.346 1.686 19.150 1.00 86.00 97 LEU A N 1
ATOM 791 C CA . LEU A 1 97 ? -5.679 2.665 20.195 1.00 86.00 97 LEU A CA 1
ATOM 792 C C . LEU A 1 97 ? -6.941 2.281 20.968 1.00 86.00 97 LEU A C 1
ATOM 794 O O . LEU A 1 97 ? -7.467 3.072 21.746 1.00 86.00 97 LEU A O 1
ATOM 798 N N . LYS A 1 98 ? -7.505 1.097 20.709 1.00 85.00 98 LYS A N 1
ATOM 799 C CA . LYS A 1 98 ? -8.816 0.721 21.247 1.00 85.00 98 LYS A CA 1
ATOM 800 C C . LYS A 1 98 ? -8.813 0.714 22.777 1.00 85.00 98 LYS A C 1
ATOM 802 O O . LYS A 1 98 ? -9.763 1.194 23.395 1.00 85.00 98 LYS A O 1
ATOM 807 N N . GLU A 1 99 ? -7.754 0.192 23.383 1.00 88.12 99 GLU A N 1
ATOM 808 C CA . GLU A 1 99 ? -7.633 0.105 24.838 1.00 88.12 99 GLU A CA 1
ATOM 809 C C . GLU A 1 99 ? -7.390 1.477 25.462 1.00 88.12 99 GLU A C 1
ATOM 811 O O . GLU A 1 99 ? -8.005 1.825 26.465 1.00 88.12 99 GLU A O 1
ATOM 816 N N . GLU A 1 100 ? -6.534 2.286 24.854 1.00 89.31 100 GLU A N 1
ATOM 817 C CA . GLU A 1 100 ? -6.184 3.624 25.313 1.00 89.31 100 GLU A CA 1
ATOM 818 C C . GLU A 1 100 ? -7.382 4.569 25.216 1.00 89.31 100 GLU A C 1
ATOM 820 O O . GLU A 1 100 ? -7.665 5.309 26.158 1.00 89.31 100 GLU A O 1
ATOM 825 N N . LEU A 1 101 ? -8.145 4.505 24.121 1.00 86.81 101 LEU A N 1
ATOM 826 C CA . LEU A 1 101 ? -9.396 5.252 23.972 1.00 86.81 101 LEU A CA 1
ATOM 827 C C . LEU A 1 101 ? -10.412 4.843 25.042 1.00 86.81 101 LEU A C 1
ATOM 829 O O . LEU A 1 101 ? -11.078 5.703 25.612 1.00 86.81 101 LEU A O 1
ATOM 833 N N . THR A 1 102 ? -10.478 3.550 25.378 1.00 87.81 102 THR A N 1
ATOM 834 C CA . THR A 1 102 ? -11.328 3.049 26.472 1.00 87.81 102 THR A CA 1
ATOM 835 C C . THR A 1 102 ? -10.855 3.556 27.840 1.00 87.81 102 THR A C 1
ATOM 837 O O . THR A 1 102 ? -11.677 3.855 28.703 1.00 87.81 102 THR A O 1
ATOM 840 N N . LYS A 1 103 ? -9.541 3.726 28.035 1.00 94.31 103 LYS A N 1
ATOM 841 C CA . LYS A 1 103 ? -8.940 4.346 29.232 1.00 94.31 103 LYS A CA 1
ATOM 842 C C . LYS A 1 103 ? -9.164 5.866 29.305 1.00 94.31 103 LYS A C 1
ATOM 844 O O . LYS A 1 103 ? -8.827 6.470 30.320 1.00 94.31 103 LYS A O 1
ATOM 849 N N . GLY A 1 104 ? -9.737 6.485 28.269 1.00 91.81 104 GLY A N 1
ATOM 850 C CA . GLY A 1 104 ? -10.116 7.899 28.259 1.00 91.81 104 GLY A CA 1
ATOM 851 C C . GLY A 1 104 ? -9.016 8.861 27.806 1.00 91.81 104 GLY A C 1
ATOM 852 O O . GLY A 1 104 ? -9.026 10.024 28.216 1.00 91.81 104 G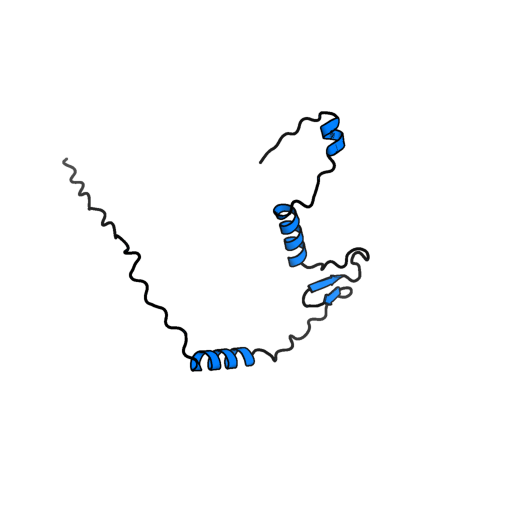LY A O 1
ATOM 853 N N . ILE A 1 105 ? -8.061 8.415 26.977 1.00 91.88 105 ILE A N 1
ATOM 854 C CA . ILE A 1 105 ? -7.073 9.337 26.395 1.00 91.88 105 ILE A CA 1
ATOM 855 C C . ILE A 1 105 ? -7.759 10.416 25.548 1.00 91.88 105 ILE A C 1
ATOM 857 O O . ILE A 1 105 ? -8.752 10.168 24.862 1.00 91.88 105 ILE A O 1
ATOM 861 N N . LYS A 1 106 ? -7.207 11.630 25.574 1.00 88.62 106 LYS A N 1
ATOM 862 C CA . LYS A 1 106 ? -7.673 12.738 24.736 1.00 88.62 106 LYS A CA 1
ATOM 863 C C . LYS A 1 106 ? -6.890 12.742 23.429 1.00 88.62 106 LYS A C 1
ATOM 865 O O . LYS A 1 106 ? -5.662 12.712 23.454 1.00 88.62 106 LYS A O 1
ATOM 870 N N . VAL A 1 107 ? -7.600 12.786 22.306 1.00 86.50 107 VAL A N 1
ATOM 871 C CA . VAL A 1 107 ? -7.008 12.809 20.963 1.00 86.50 107 VAL A CA 1
ATOM 872 C C . VAL A 1 107 ? -7.034 14.239 20.432 1.00 86.50 107 VAL A C 1
ATOM 874 O O . VAL A 1 107 ? -8.053 14.919 20.549 1.00 86.50 107 VAL A O 1
ATOM 877 N N . LEU A 1 108 ? -5.917 14.685 19.861 1.00 88.44 108 LEU A N 1
ATOM 878 C CA . LEU A 1 108 ? -5.825 15.929 19.104 1.00 88.44 108 LEU A CA 1
ATOM 879 C C . LEU A 1 108 ? -5.705 15.577 17.620 1.00 88.44 108 LEU A C 1
ATOM 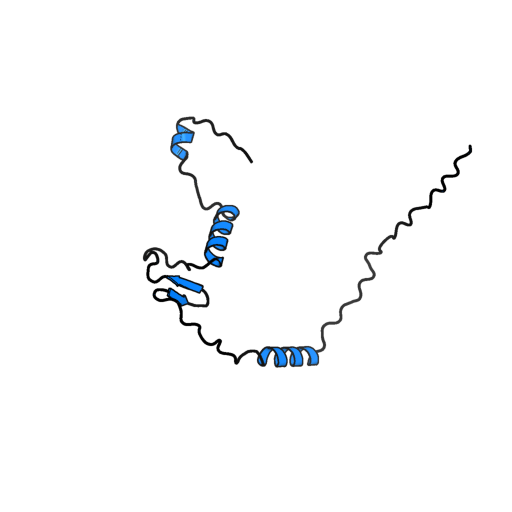881 O O . LEU A 1 108 ? -4.789 14.850 17.243 1.00 88.44 108 LEU A O 1
ATOM 885 N N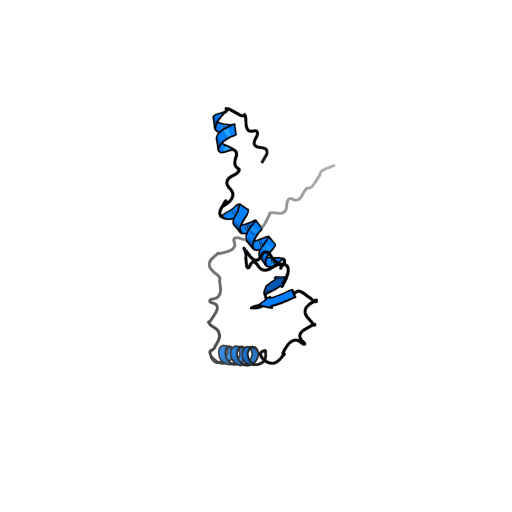 . ASP A 1 109 ? -6.626 16.085 16.805 1.00 85.88 109 ASP A N 1
ATOM 886 C CA . ASP A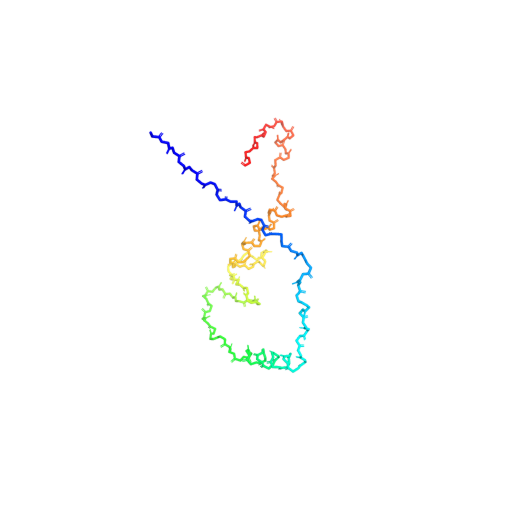 1 109 ? -6.599 15.930 15.351 1.00 85.88 109 ASP A CA 1
ATOM 887 C C . ASP A 1 109 ? -6.017 17.203 14.722 1.00 85.88 109 ASP A C 1
ATOM 889 O O . ASP A 1 109 ? -6.570 18.293 14.887 1.00 85.88 109 ASP A O 1
ATOM 893 N N . VAL A 1 110 ? -4.868 17.071 14.061 1.00 82.38 110 VAL A N 1
ATOM 894 C CA . VAL A 1 110 ? -4.218 18.146 13.303 1.00 82.38 110 VAL A CA 1
ATOM 895 C C . VAL A 1 110 ? -4.216 17.728 11.836 1.00 82.38 110 VAL A C 1
ATOM 897 O O . VAL A 1 110 ? -3.398 16.911 11.418 1.00 82.38 110 VAL A O 1
ATOM 900 N N . GLY A 1 111 ? -5.214 18.230 11.106 1.00 62.75 111 GLY A N 1
ATOM 901 C CA . GLY A 1 111 ? -5.423 17.962 9.680 1.00 62.75 111 GLY A CA 1
ATOM 902 C C . GLY A 1 111 ? -4.360 18.569 8.778 1.00 62.75 111 GLY A C 1
ATOM 903 O O . GLY A 1 111 ? -3.877 19.680 9.096 1.00 62.75 111 GLY A O 1
#